Protein AF-A0A963NNQ3-F1 (afdb_monomer)

Mean predicted aligned error: 7.2 Å

Foldseek 3Di:
DDQLPAAPVNAPDCVVVLVVVVVLLCCVVCVVVQVVVVHDRDPDDDDDDDPPNCPVSSVSNSVD

Structure (mmCIF, N/CA/C/O backbone):
data_AF-A0A963NNQ3-F1
#
_entry.id   AF-A0A963NNQ3-F1
#
loop_
_atom_site.group_PDB
_atom_site.id
_atom_site.type_symbol
_atom_site.label_atom_id
_atom_site.label_alt_id
_atom_site.label_comp_id
_atom_site.label_asym_id
_atom_site.label_entity_id
_atom_site.label_seq_id
_atom_site.pdbx_PDB_ins_code
_atom_site.Cartn_x
_atom_site.Cartn_y
_atom_site.Cartn_z
_atom_site.occupancy
_atom_site.B_iso_or_equiv
_atom_site.auth_seq_id
_atom_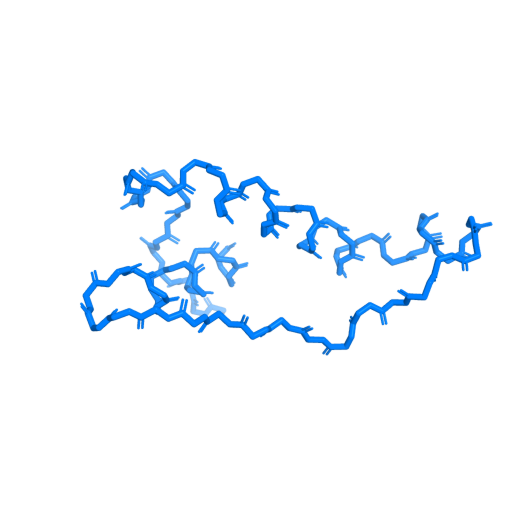site.auth_comp_id
_atom_site.auth_asym_id
_atom_site.auth_atom_id
_atom_site.pdbx_PDB_model_num
ATOM 1 N N . GLN A 1 1 ? -10.402 -19.321 -1.124 1.00 46.56 1 GLN A N 1
ATOM 2 C CA . GLN A 1 1 ? -9.686 -18.032 -1.059 1.00 46.56 1 GLN A CA 1
ATOM 3 C C . GLN A 1 1 ? -10.346 -17.263 0.076 1.00 46.56 1 GLN A C 1
ATOM 5 O O . GLN A 1 1 ? -11.563 -17.146 0.050 1.00 46.56 1 GLN A O 1
ATOM 10 N N . THR A 1 2 ? -9.618 -16.929 1.142 1.00 48.47 2 THR A N 1
ATOM 11 C CA . THR A 1 2 ? -10.176 -16.197 2.291 1.00 48.47 2 THR A CA 1
ATOM 12 C C . THR A 1 2 ? -10.332 -14.738 1.901 1.00 48.47 2 THR A C 1
ATOM 14 O O . THR A 1 2 ? -9.350 -14.000 1.899 1.00 48.47 2 THR A O 1
ATOM 17 N N . ASP A 1 3 ? -11.549 -14.369 1.523 1.00 60.66 3 ASP A N 1
ATOM 18 C CA . ASP A 1 3 ? -11.976 -12.982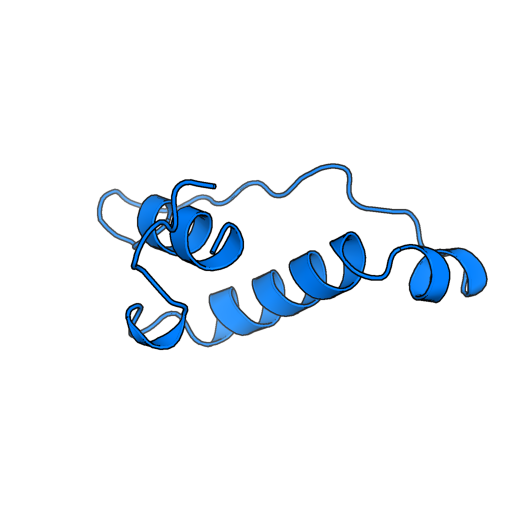 1.380 1.00 60.66 3 ASP A CA 1
ATOM 19 C C . ASP A 1 3 ? -11.784 -12.266 2.729 1.00 60.66 3 ASP A C 1
ATOM 21 O O . ASP A 1 3 ? -12.215 -12.759 3.776 1.00 60.66 3 ASP A O 1
ATOM 25 N N . THR A 1 4 ? -11.052 -11.151 2.726 1.00 67.94 4 THR A N 1
ATOM 26 C CA . THR A 1 4 ? -10.775 -10.349 3.925 1.00 67.94 4 THR A CA 1
ATOM 27 C C . THR A 1 4 ? -12.010 -9.592 4.407 1.00 67.94 4 THR A C 1
ATOM 29 O O . THR A 1 4 ? -11.986 -9.093 5.534 1.00 67.94 4 THR A O 1
ATOM 32 N N . GLY A 1 5 ? -13.073 -9.513 3.593 1.00 74.00 5 GLY A N 1
ATOM 33 C CA . GLY A 1 5 ? -14.340 -8.861 3.932 1.00 74.00 5 GLY A CA 1
ATOM 34 C C . GLY A 1 5 ? -14.223 -7.351 4.150 1.00 74.00 5 GLY A C 1
ATOM 35 O O . GLY A 1 5 ? -15.148 -6.733 4.668 1.00 74.00 5 GLY A O 1
ATOM 36 N N . VAL A 1 6 ? -13.078 -6.764 3.797 1.00 71.38 6 VAL A N 1
ATOM 37 C CA . VAL A 1 6 ? -12.771 -5.342 3.949 1.00 71.38 6 VAL A CA 1
ATOM 38 C C . VAL A 1 6 ? -12.422 -4.808 2.577 1.00 71.38 6 VA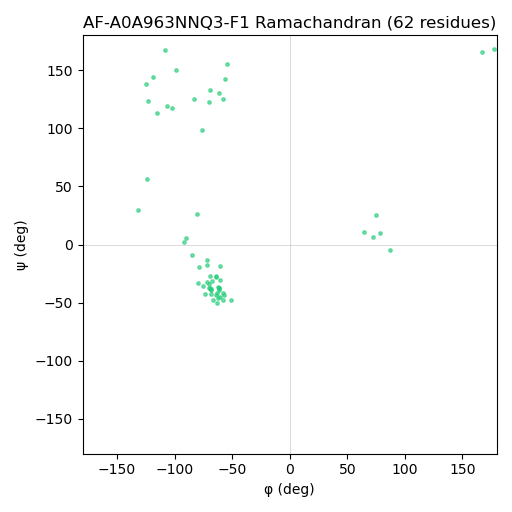L A C 1
ATOM 40 O O . VAL A 1 6 ? -11.492 -5.290 1.938 1.00 71.38 6 VAL A O 1
ATOM 43 N N . SER A 1 7 ? -13.145 -3.784 2.149 1.00 70.75 7 SER A N 1
ATOM 44 C CA . SER A 1 7 ? -12.929 -3.093 0.889 1.00 70.75 7 SER A CA 1
ATOM 45 C C . SER A 1 7 ? -12.349 -1.701 1.124 1.00 70.75 7 SER A C 1
ATOM 47 O O . SER A 1 7 ? -12.396 -1.143 2.219 1.00 70.75 7 SER A O 1
ATOM 49 N N . PHE A 1 8 ? -11.860 -1.070 0.059 1.00 70.19 8 PHE 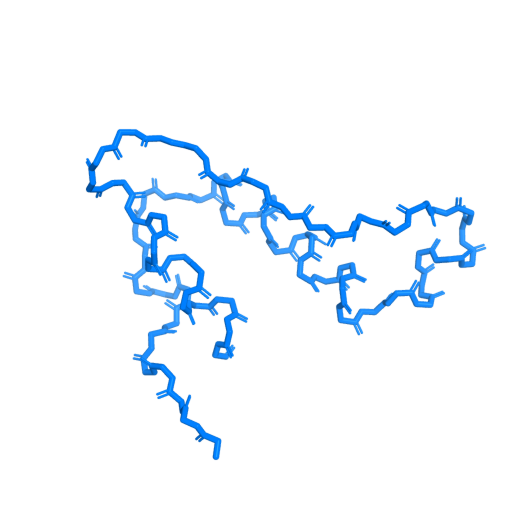A N 1
ATOM 50 C CA . PHE A 1 8 ? -11.419 0.327 0.119 1.00 70.19 8 PHE A CA 1
ATOM 51 C C . PHE A 1 8 ? -12.519 1.314 0.520 1.00 70.19 8 PHE A C 1
ATOM 53 O O . PHE A 1 8 ? -12.208 2.433 0.913 1.00 70.19 8 PHE A O 1
ATOM 60 N N . LYS A 1 9 ? -13.795 0.928 0.410 1.00 75.56 9 LYS A N 1
ATOM 61 C CA . LYS A 1 9 ? -14.921 1.767 0.836 1.00 75.56 9 LYS A CA 1
ATOM 62 C C . LYS A 1 9 ? -15.025 1.863 2.361 1.00 75.56 9 LYS A C 1
ATOM 64 O O . LYS A 1 9 ? -15.660 2.784 2.857 1.00 75.56 9 LYS A O 1
ATOM 69 N N . ASP A 1 10 ? -14.376 0.947 3.078 1.00 70.06 10 ASP A N 1
ATOM 70 C CA . ASP A 1 10 ? -14.432 0.838 4.535 1.00 70.06 10 ASP A CA 1
ATOM 71 C C . ASP A 1 10 ? -13.310 1.630 5.234 1.00 70.06 10 ASP A C 1
ATOM 73 O O . ASP A 1 10 ? -13.200 1.605 6.460 1.00 70.06 10 ASP A O 1
ATOM 77 N N . VAL A 1 11 ? -12.464 2.340 4.474 1.00 69.75 11 VAL A N 1
ATOM 78 C CA . VAL A 1 11 ? -11.356 3.145 5.006 1.00 69.75 11 VAL A CA 1
ATOM 79 C C . VAL A 1 11 ? -11.592 4.625 4.702 1.00 69.75 11 VAL A C 1
ATOM 81 O O . VAL A 1 11 ? -11.566 5.040 3.547 1.00 69.75 11 VAL A O 1
ATOM 84 N N . ALA A 1 12 ? -11.825 5.423 5.745 1.00 75.75 12 ALA A N 1
ATOM 85 C CA . ALA A 1 12 ? -12.102 6.856 5.636 1.00 75.75 12 ALA A CA 1
ATOM 86 C C . ALA A 1 12 ? -10.851 7.714 5.903 1.00 75.75 12 ALA A C 1
ATOM 88 O O . ALA A 1 12 ? -10.002 7.338 6.712 1.00 75.75 12 ALA A O 1
ATOM 89 N N . GLY A 1 13 ? -10.770 8.891 5.269 1.00 74.81 13 GLY A N 1
ATOM 90 C CA . GLY A 1 13 ? -9.758 9.917 5.569 1.00 74.81 13 GLY A CA 1
ATOM 91 C C . GLY A 1 13 ? -8.351 9.615 5.049 1.00 74.81 13 GLY A C 1
ATOM 92 O O . GLY A 1 13 ? -7.374 10.075 5.632 1.00 74.81 13 GLY A O 1
ATOM 93 N N . ILE A 1 14 ? -8.246 8.809 3.992 1.00 71.25 14 ILE A N 1
ATOM 94 C CA . ILE A 1 14 ? -6.973 8.374 3.399 1.00 71.25 14 ILE A CA 1
ATOM 95 C C . ILE A 1 14 ? -6.960 8.545 1.876 1.00 71.25 14 ILE A C 1
ATOM 97 O O . ILE A 1 14 ? -6.341 7.748 1.177 1.00 71.25 14 ILE A O 1
ATOM 101 N N . ASP A 1 15 ? -7.694 9.521 1.348 1.00 77.81 15 ASP A N 1
ATOM 102 C CA . ASP A 1 15 ? -7.967 9.622 -0.088 1.00 77.81 15 ASP A CA 1
ATOM 103 C C . ASP A 1 15 ? -6.678 9.709 -0.927 1.00 77.81 15 ASP A C 1
ATOM 105 O O . ASP A 1 15 ? -6.541 8.965 -1.898 1.00 77.81 15 ASP A O 1
ATOM 109 N N . GLU A 1 16 ? -5.680 10.482 -0.483 1.00 76.25 16 GLU A N 1
ATOM 110 C CA . GLU A 1 16 ? -4.375 10.574 -1.162 1.00 76.25 16 GLU A CA 1
ATOM 111 C C . GLU A 1 16 ? -3.597 9.250 -1.098 1.00 76.25 16 GLU A C 1
ATOM 113 O O . GLU A 1 16 ? -3.130 8.732 -2.112 1.00 76.25 16 GLU A O 1
ATOM 118 N N . ALA A 1 17 ? -3.518 8.639 0.090 1.00 74.12 17 ALA A N 1
ATOM 119 C CA . ALA A 1 17 ? -2.859 7.345 0.271 1.00 74.12 17 ALA A CA 1
ATOM 120 C C . ALA A 1 17 ? -3.567 6.219 -0.499 1.00 74.12 17 ALA A C 1
ATOM 122 O O . ALA A 1 17 ? -2.941 5.235 -0.884 1.00 74.12 17 ALA A O 1
ATOM 123 N N . ARG A 1 18 ? -4.876 6.342 -0.730 1.00 75.50 18 ARG A N 1
ATOM 124 C CA . ARG A 1 18 ? -5.663 5.405 -1.525 1.00 75.50 18 ARG A CA 1
ATOM 125 C C . ARG A 1 18 ? -5.362 5.552 -3.015 1.00 75.50 18 ARG A C 1
ATOM 127 O O . ARG A 1 18 ? -5.251 4.521 -3.677 1.00 75.50 18 ARG A O 1
ATOM 134 N N . GLU A 1 19 ? -5.246 6.771 -3.538 1.00 81.44 19 GLU A N 1
ATOM 135 C CA . GLU A 1 19 ? -4.874 7.002 -4.940 1.00 81.44 19 GLU A CA 1
ATOM 136 C C . GLU A 1 19 ? -3.463 6.490 -5.241 1.00 81.44 19 GLU A C 1
ATOM 138 O O . GLU A 1 19 ? -3.308 5.669 -6.148 1.00 81.44 19 GLU A O 1
ATOM 143 N N . GLU A 1 20 ? -2.464 6.861 -4.430 1.00 77.81 20 GLU A N 1
ATOM 144 C CA . GLU A 1 20 ? -1.085 6.370 -4.595 1.00 77.81 20 GLU A CA 1
ATOM 145 C C . GLU A 1 20 ? -1.020 4.838 -4.539 1.00 77.81 20 GLU A C 1
ATOM 147 O O . GLU A 1 20 ? -0.359 4.182 -5.348 1.00 77.81 20 GLU A O 1
ATOM 152 N N . LEU A 1 21 ? -1.743 4.230 -3.595 1.00 80.00 21 LEU A N 1
ATOM 153 C CA . LEU A 1 21 ? -1.756 2.781 -3.456 1.00 80.00 21 LEU A CA 1
ATOM 154 C C . LEU A 1 21 ? -2.494 2.096 -4.610 1.00 80.00 21 LEU A C 1
ATOM 156 O O . LEU A 1 21 ? -2.051 1.038 -5.055 1.00 80.00 21 LEU A O 1
ATOM 160 N N . MET A 1 22 ? -3.593 2.671 -5.115 1.00 81.75 22 MET A N 1
ATOM 161 C CA . MET A 1 22 ? -4.285 2.146 -6.296 1.00 81.75 22 MET A CA 1
ATOM 162 C C . MET A 1 22 ? -3.378 2.154 -7.519 1.00 81.75 22 MET A C 1
ATOM 164 O O . MET A 1 22 ? -3.402 1.192 -8.282 1.00 81.75 22 MET A O 1
ATOM 168 N N . GLU A 1 23 ? -2.544 3.178 -7.677 1.00 78.81 23 GLU A N 1
ATOM 169 C CA . GLU A 1 23 ? -1.581 3.242 -8.770 1.00 78.81 23 GLU A CA 1
ATOM 170 C C . GLU A 1 23 ? -0.551 2.107 -8.677 1.00 78.81 23 GLU A C 1
ATOM 172 O O . GLU A 1 23 ? -0.279 1.424 -9.668 1.00 78.81 23 GLU A O 1
ATOM 177 N N . VAL A 1 24 ? -0.051 1.806 -7.472 1.00 79.31 24 VAL A N 1
ATOM 178 C CA . VAL A 1 24 ? 0.852 0.662 -7.275 1.00 79.31 24 VAL A CA 1
ATOM 179 C C . VAL A 1 24 ? 0.139 -0.679 -7.469 1.00 79.31 24 VAL A C 1
ATOM 181 O O . VAL A 1 24 ? 0.704 -1.602 -8.057 1.00 79.31 24 VAL A O 1
ATOM 184 N N . VAL A 1 25 ? -1.106 -0.814 -7.012 1.00 80.25 25 VAL A N 1
ATOM 185 C CA . VAL A 1 25 ? -1.902 -2.033 -7.221 1.00 80.25 25 VAL A CA 1
ATOM 186 C C . VAL A 1 25 ? -2.171 -2.261 -8.705 1.00 80.25 25 VAL A C 1
ATOM 188 O O . VAL A 1 25 ? -2.013 -3.383 -9.180 1.00 80.25 25 VAL A O 1
ATOM 191 N N . GLU A 1 26 ? -2.527 -1.218 -9.452 1.00 81.50 26 GLU A N 1
ATOM 192 C CA . GLU A 1 26 ? -2.723 -1.272 -10.903 1.00 81.50 26 GLU A CA 1
ATOM 193 C C . GLU A 1 26 ? -1.425 -1.661 -11.617 1.00 81.50 26 GLU A C 1
ATOM 195 O O . GLU A 1 26 ? -1.431 -2.495 -12.526 1.00 81.50 26 GLU A O 1
ATOM 200 N N . PHE A 1 27 ? -0.291 -1.144 -11.141 1.00 78.50 27 PHE A N 1
ATOM 201 C CA . PHE A 1 27 ? 1.025 -1.535 -11.626 1.00 78.50 27 PHE A CA 1
ATOM 202 C C . PHE A 1 27 ? 1.296 -3.035 -11.413 1.00 78.50 27 PHE A C 1
ATOM 204 O O . PHE A 1 27 ? 1.770 -3.717 -12.325 1.00 78.50 27 PHE A O 1
ATOM 211 N N . LEU A 1 28 ? 0.988 -3.568 -10.226 1.00 77.31 28 LEU A N 1
ATOM 212 C CA . LEU A 1 28 ? 1.182 -4.984 -9.894 1.00 77.31 28 LEU A CA 1
ATOM 213 C C . LEU A 1 28 ? 0.188 -5.911 -10.609 1.00 77.31 28 LEU A C 1
ATOM 215 O O . LEU A 1 28 ? 0.550 -7.041 -10.937 1.00 77.31 28 LEU A O 1
ATOM 219 N N . LYS A 1 29 ? -1.041 -5.446 -10.870 1.00 80.25 29 LYS A N 1
ATOM 220 C CA . LYS A 1 29 ? -2.068 -6.190 -11.617 1.00 80.25 29 LYS A CA 1
ATOM 221 C C . LYS A 1 29 ? -1.786 -6.219 -13.119 1.00 80.25 29 LYS A C 1
ATOM 223 O O . LYS A 1 29 ? -2.032 -7.239 -13.754 1.00 80.25 29 LYS A O 1
ATOM 228 N N . ASN A 1 30 ? -1.240 -5.135 -13.678 1.00 83.00 30 ASN A N 1
ATOM 229 C CA . ASN A 1 30 ? -0.985 -4.976 -15.112 1.00 83.00 30 ASN A CA 1
ATOM 230 C C . ASN A 1 30 ? 0.493 -4.661 -15.431 1.00 83.00 30 ASN A C 1
ATOM 232 O O . ASN A 1 30 ? 0.781 -3.678 -16.128 1.00 83.00 30 ASN A O 1
ATOM 236 N N . PRO A 1 31 ? 1.456 -5.501 -15.001 1.00 79.69 31 PRO A N 1
ATOM 237 C CA . PRO A 1 31 ? 2.884 -5.201 -15.116 1.00 79.69 31 PRO A CA 1
ATOM 238 C C . PRO A 1 31 ? 3.345 -5.015 -16.570 1.00 79.69 31 PRO A C 1
ATOM 240 O O . PRO A 1 31 ? 4.233 -4.207 -16.845 1.00 79.69 31 PRO A O 1
ATOM 243 N N . ASP A 1 32 ? 2.715 -5.701 -17.527 1.00 83.50 32 ASP A N 1
ATOM 244 C CA . ASP A 1 32 ? 3.085 -5.650 -18.946 1.00 83.50 32 ASP A CA 1
ATOM 245 C C . ASP A 1 32 ? 2.774 -4.304 -19.617 1.00 83.50 32 ASP A C 1
ATOM 247 O O . ASP A 1 32 ? 3.440 -3.926 -20.585 1.00 83.50 32 ASP A O 1
ATOM 251 N N . ARG A 1 33 ? 1.775 -3.547 -19.135 1.00 83.19 33 ARG A N 1
ATOM 252 C CA . ARG A 1 33 ? 1.527 -2.171 -19.617 1.00 83.19 33 ARG A CA 1
ATOM 253 C C . ARG A 1 33 ? 2.724 -1.276 -19.317 1.00 83.19 33 ARG A C 1
ATOM 255 O O . ARG A 1 33 ? 3.194 -0.572 -20.204 1.00 83.19 33 ARG A O 1
ATOM 262 N N . TYR A 1 34 ? 3.247 -1.360 -18.101 1.00 80.50 34 TYR A N 1
ATOM 263 C CA . TYR A 1 34 ? 4.333 -0.500 -17.646 1.00 80.50 34 TYR A CA 1
ATOM 264 C C . TYR A 1 34 ? 5.701 -0.957 -18.157 1.00 80.50 34 TYR A C 1
ATOM 266 O O . TYR A 1 34 ? 6.541 -0.127 -18.506 1.00 80.50 34 TYR A O 1
ATOM 274 N N . ARG A 1 35 ? 5.909 -2.271 -18.307 1.00 79.88 35 ARG A N 1
ATOM 275 C CA . ARG A 1 35 ? 7.143 -2.833 -18.877 1.00 79.88 35 ARG A CA 1
ATOM 276 C C . ARG A 1 35 ? 7.375 -2.392 -20.325 1.00 79.88 35 ARG A C 1
ATOM 278 O O . ARG A 1 35 ? 8.510 -2.117 -20.699 1.00 79.88 35 ARG A O 1
ATOM 285 N N . ARG A 1 36 ? 6.302 -2.273 -21.120 1.00 82.94 36 ARG A N 1
ATOM 286 C CA . ARG A 1 36 ? 6.350 -1.783 -22.514 1.00 82.94 36 ARG A CA 1
ATOM 287 C C . ARG A 1 36 ? 6.801 -0.328 -22.635 1.00 82.94 36 ARG A C 1
ATOM 289 O O . ARG A 1 36 ? 7.384 0.035 -23.647 1.00 82.94 36 ARG A O 1
ATOM 296 N N . LEU A 1 37 ? 6.570 0.476 -21.600 1.00 83.25 37 LEU A N 1
ATOM 297 C CA . LEU A 1 37 ? 6.998 1.874 -21.523 1.00 83.25 37 LEU A CA 1
ATOM 298 C C . LEU A 1 37 ? 8.401 2.031 -20.902 1.00 83.25 37 LEU A C 1
ATOM 300 O O . LEU A 1 37 ? 8.838 3.149 -20.657 1.00 83.25 37 LEU A O 1
ATOM 304 N N . GLY A 1 38 ? 9.107 0.926 -20.619 1.00 81.81 38 GLY A N 1
ATOM 305 C CA . GLY A 1 38 ? 10.419 0.944 -19.959 1.00 81.81 38 GLY A CA 1
ATOM 306 C C . GLY A 1 38 ? 10.361 1.164 -18.442 1.00 81.81 38 GLY A C 1
ATOM 307 O O . GLY A 1 38 ? 11.396 1.367 -17.809 1.00 81.81 38 GLY A O 1
ATOM 308 N N . GLY A 1 39 ? 9.169 1.107 -17.840 1.00 80.19 39 GLY A N 1
ATOM 309 C CA . GLY A 1 39 ? 8.976 1.285 -16.404 1.00 80.19 39 GLY A CA 1
ATOM 310 C C . GLY A 1 39 ? 9.553 0.125 -15.590 1.00 80.19 39 GLY A C 1
ATOM 311 O O . GLY A 1 39 ? 9.317 -1.051 -15.887 1.00 80.19 39 GLY A O 1
ATOM 312 N N . LYS A 1 40 ? 10.300 0.446 -14.527 1.00 78.88 40 LYS A N 1
ATOM 313 C CA . LYS A 1 40 ? 10.828 -0.548 -13.586 1.00 78.88 40 LYS A CA 1
ATOM 314 C C . LYS A 1 40 ? 9.763 -0.904 -12.554 1.00 78.88 40 LYS A C 1
ATOM 316 O O . LYS A 1 40 ? 9.246 -0.033 -11.867 1.00 78.88 40 LYS A O 1
ATOM 321 N N . ILE A 1 41 ? 9.479 -2.198 -12.432 1.00 77.12 41 ILE A N 1
ATOM 322 C CA . ILE A 1 41 ? 8.434 -2.708 -11.541 1.00 77.12 41 ILE A CA 1
ATOM 323 C C . ILE A 1 41 ? 8.848 -2.545 -10.069 1.00 77.12 41 ILE A C 1
ATOM 325 O O . ILE A 1 41 ? 9.897 -3.087 -9.689 1.00 77.12 41 ILE A O 1
ATOM 329 N N . PRO A 1 42 ? 8.055 -1.847 -9.230 1.00 76.06 42 PRO A N 1
ATOM 330 C CA . PRO A 1 42 ? 8.255 -1.841 -7.787 1.00 76.06 42 PRO A CA 1
ATOM 331 C C . PRO A 1 42 ? 8.103 -3.262 -7.242 1.00 76.06 42 PRO A C 1
ATOM 333 O O . PRO A 1 42 ? 7.135 -3.953 -7.542 1.00 76.06 42 PRO A O 1
ATOM 336 N N . LYS A 1 43 ? 9.063 -3.718 -6.433 1.00 78.75 43 LYS A N 1
ATOM 33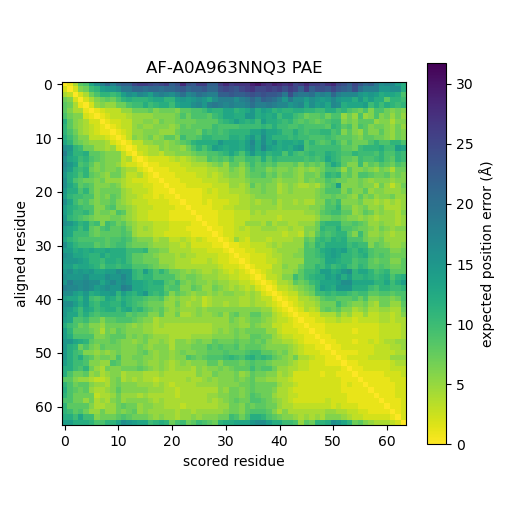7 C CA . LYS A 1 43 ? 9.011 -5.066 -5.836 1.00 78.75 43 LYS A CA 1
ATOM 338 C C . LYS A 1 43 ? 8.188 -5.132 -4.545 1.00 78.75 43 LYS A C 1
ATOM 340 O O . LYS A 1 43 ? 7.960 -6.220 -4.032 1.00 78.75 43 LYS A O 1
ATOM 345 N N . GLY A 1 44 ? 7.779 -3.985 -4.012 1.00 79.94 44 GLY A N 1
ATOM 346 C CA . GLY A 1 44 ? 7.010 -3.873 -2.781 1.00 79.94 44 GLY A CA 1
ATOM 347 C C . GLY A 1 44 ? 6.768 -2.415 -2.410 1.00 79.94 44 GLY A C 1
ATOM 348 O O . GLY A 1 44 ? 7.384 -1.514 -2.980 1.00 79.94 44 GLY A O 1
ATOM 349 N N . VAL A 1 45 ? 5.875 -2.209 -1.446 1.00 83.31 45 VAL A N 1
ATOM 350 C CA . VAL A 1 45 ? 5.515 -0.899 -0.889 1.00 83.31 45 VAL A CA 1
ATOM 351 C C . VAL A 1 45 ? 5.713 -0.952 0.619 1.00 83.31 45 VAL A C 1
ATOM 353 O O . VAL A 1 45 ? 5.355 -1.945 1.254 1.00 83.31 45 VAL A O 1
ATOM 356 N N . LEU A 1 46 ? 6.273 0.111 1.191 1.00 86.44 46 LEU A N 1
ATOM 357 C CA . LEU A 1 46 ? 6.385 0.289 2.635 1.00 86.44 46 LEU A CA 1
ATOM 358 C C . LEU A 1 46 ? 5.384 1.357 3.081 1.00 86.44 46 LEU A C 1
ATOM 360 O O . LEU A 1 46 ? 5.486 2.505 2.665 1.00 86.44 46 LEU A O 1
ATOM 364 N N . ILE A 1 47 ? 4.442 0.984 3.946 1.00 86.25 47 ILE A N 1
ATOM 365 C CA . ILE A 1 47 ? 3.441 1.905 4.496 1.00 86.25 47 ILE A CA 1
ATOM 366 C C . ILE A 1 47 ? 3.857 2.275 5.925 1.00 86.25 47 ILE A C 1
ATOM 368 O O . ILE A 1 47 ? 3.913 1.408 6.800 1.00 86.25 47 ILE A O 1
ATOM 372 N N . VAL A 1 48 ? 4.126 3.559 6.179 1.00 88.81 48 VAL A N 1
ATOM 373 C CA . VAL A 1 48 ? 4.609 4.073 7.476 1.00 88.81 48 VAL A CA 1
ATOM 374 C C . VAL A 1 48 ? 3.607 5.068 8.064 1.00 88.81 48 VAL A C 1
ATOM 376 O O . VAL A 1 48 ? 2.973 5.824 7.342 1.00 88.81 48 VAL A O 1
ATOM 379 N N . GLY A 1 49 ? 3.445 5.065 9.389 1.00 87.69 49 GLY A N 1
ATOM 380 C CA . GLY A 1 49 ? 2.586 6.017 10.098 1.00 87.69 49 GLY A CA 1
ATOM 381 C C . GLY A 1 49 ? 2.331 5.612 11.549 1.00 87.69 49 GLY A C 1
ATOM 382 O O . GLY A 1 49 ? 2.558 4.456 11.919 1.00 87.69 49 GLY A O 1
ATOM 383 N N . ALA A 1 50 ? 1.816 6.539 12.359 1.00 91.62 50 ALA A N 1
ATOM 384 C CA . ALA A 1 50 ? 1.463 6.326 13.768 1.00 91.62 50 ALA A CA 1
ATOM 385 C C . ALA A 1 50 ? 0.505 5.127 13.980 1.00 91.62 50 ALA A C 1
ATOM 387 O O . ALA A 1 50 ? -0.212 4.734 13.055 1.00 91.62 50 ALA A O 1
ATOM 388 N N . PRO A 1 51 ? 0.473 4.482 15.160 1.00 93.31 51 PRO A N 1
ATOM 389 C CA . PRO A 1 51 ? -0.498 3.417 15.434 1.00 93.31 51 PRO A CA 1
ATOM 390 C C . PRO A 1 51 ? -1.942 3.913 15.225 1.00 93.31 51 PRO A C 1
ATOM 392 O O . PRO A 1 51 ? -2.253 5.062 15.508 1.00 93.31 51 PRO A O 1
ATOM 395 N N . GLY A 1 52 ? -2.821 3.055 14.693 1.00 86.00 52 GLY A N 1
ATOM 396 C CA . GLY A 1 52 ? -4.232 3.395 14.443 1.00 86.00 52 GLY A CA 1
ATOM 397 C C . GLY A 1 52 ? -4.551 4.062 13.096 1.00 86.00 52 GLY A C 1
ATOM 398 O O . GLY A 1 52 ? -5.721 4.192 12.765 1.00 86.00 52 GLY A O 1
ATOM 399 N N . THR A 1 53 ? -3.562 4.400 12.259 1.00 84.56 53 THR A N 1
ATOM 400 C CA . THR A 1 53 ? -3.784 5.085 10.960 1.00 84.5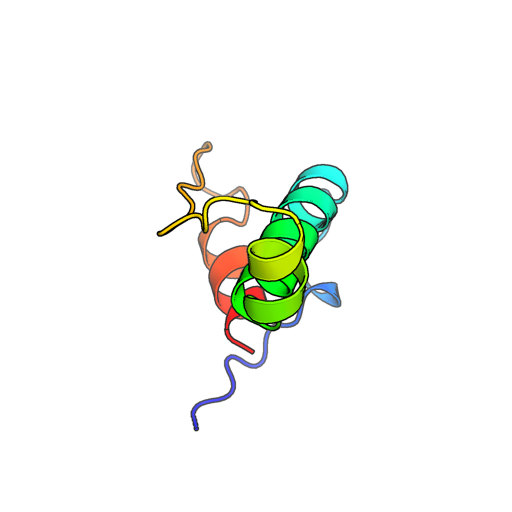6 53 THR A CA 1
ATOM 401 C C . THR A 1 53 ? -4.220 4.172 9.802 1.00 84.56 53 THR A C 1
ATOM 403 O O . THR A 1 53 ? -3.906 4.430 8.645 1.00 84.56 53 THR A O 1
ATOM 406 N N . GLY A 1 54 ? -4.862 3.036 10.082 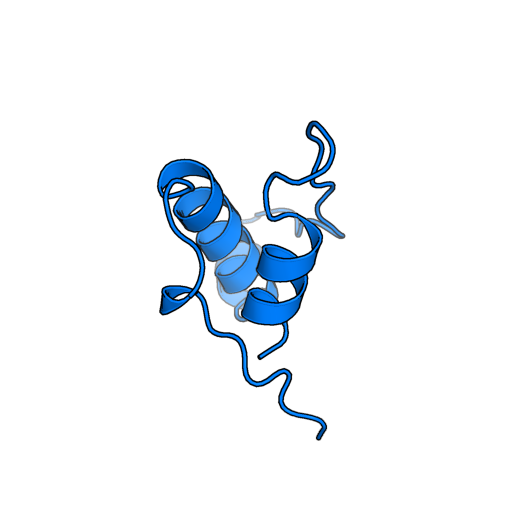1.00 82.75 54 GLY A N 1
ATOM 407 C CA . GLY A 1 54 ? -5.436 2.191 9.025 1.00 82.75 54 GLY A CA 1
ATOM 408 C C . GLY A 1 54 ? -4.453 1.399 8.144 1.00 82.75 54 GLY A C 1
ATOM 409 O O . GLY A 1 54 ? -4.907 0.718 7.237 1.00 82.75 54 GLY A O 1
ATOM 410 N N . LYS A 1 55 ? -3.138 1.382 8.412 1.00 89.88 55 LYS A N 1
ATOM 411 C CA . LYS A 1 55 ? -2.131 0.651 7.595 1.00 89.88 55 LYS A CA 1
ATOM 412 C C . LYS A 1 55 ? -2.476 -0.824 7.336 1.00 89.88 55 LYS A C 1
ATOM 414 O O . LYS A 1 55 ? -2.424 -1.296 6.206 1.00 89.88 55 LYS A O 1
ATOM 419 N N . THR A 1 56 ? -2.850 -1.556 8.386 1.00 88.00 56 THR A N 1
ATOM 420 C CA . THR A 1 56 ? -3.238 -2.973 8.273 1.00 88.00 56 THR A CA 1
ATOM 421 C C . THR A 1 56 ? -4.573 -3.139 7.548 1.00 88.00 56 THR A C 1
ATOM 423 O O . THR A 1 56 ? -4.768 -4.117 6.833 1.00 88.00 56 THR A O 1
ATOM 426 N N . LEU A 1 57 ? -5.493 -2.189 7.727 1.00 85.00 57 LEU A N 1
ATOM 427 C CA . LEU A 1 57 ? -6.797 -2.190 7.066 1.00 85.00 57 LEU A CA 1
ATOM 428 C C . LEU A 1 57 ? -6.635 -1.959 5.556 1.00 85.00 57 LEU A C 1
ATOM 430 O O . LEU A 1 57 ? -7.206 -2.692 4.757 1.00 85.00 57 LEU A O 1
ATOM 434 N N . LEU A 1 58 ? -5.758 -1.026 5.183 1.00 82.00 58 LEU A N 1
ATOM 435 C CA . LEU A 1 58 ? -5.360 -0.732 3.811 1.00 82.00 58 LEU A CA 1
ATOM 436 C C . LEU A 1 58 ? -4.764 -1.966 3.115 1.00 82.00 58 LEU A C 1
ATOM 438 O O . LEU A 1 58 ? -5.177 -2.320 2.017 1.00 82.00 58 LEU A O 1
ATOM 442 N N . ALA A 1 59 ? -3.841 -2.671 3.777 1.00 84.25 59 ALA A N 1
ATOM 443 C CA . ALA A 1 59 ? -3.246 -3.892 3.233 1.00 84.25 59 ALA A CA 1
ATOM 444 C C . ALA A 1 59 ? -4.288 -5.003 2.998 1.00 84.25 59 ALA A C 1
ATOM 446 O O . ALA A 1 59 ? -4.213 -5.720 2.003 1.00 84.25 59 ALA A O 1
ATOM 447 N N . LYS A 1 60 ? -5.284 -5.131 3.887 1.00 84.00 60 LYS A N 1
ATOM 448 C CA . LYS A 1 60 ? -6.392 -6.086 3.718 1.00 84.00 60 LYS A CA 1
ATOM 449 C C . LYS A 1 60 ? -7.321 -5.711 2.564 1.00 84.00 60 LYS A C 1
ATOM 451 O O . LYS A 1 60 ? -7.750 -6.615 1.858 1.00 84.00 60 LYS A O 1
ATOM 456 N N . ALA A 1 61 ? -7.589 -4.419 2.374 1.00 80.69 61 ALA A N 1
ATOM 457 C CA . ALA A 1 61 ? -8.408 -3.905 1.278 1.00 80.69 61 ALA A CA 1
ATOM 458 C C . ALA A 1 61 ? -7.750 -4.086 -0.100 1.00 80.69 61 ALA A C 1
ATOM 460 O O . ALA A 1 61 ? -8.448 -4.280 -1.085 1.00 80.69 61 ALA A O 1
ATOM 461 N N . VAL A 1 62 ? -6.413 -4.053 -0.171 1.00 77.94 62 VAL A N 1
ATOM 462 C CA . VAL A 1 62 ? -5.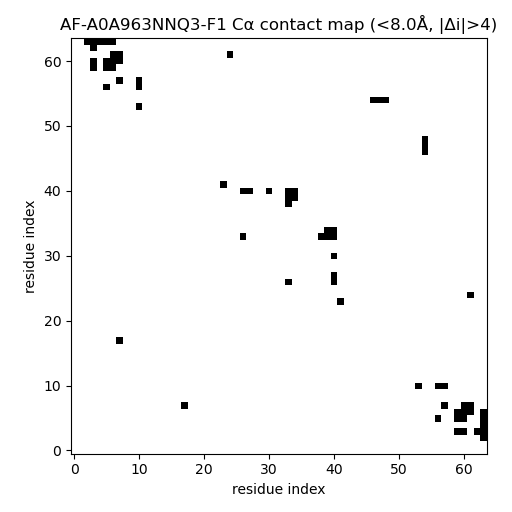648 -4.385 -1.391 1.00 77.94 62 VAL A CA 1
ATOM 463 C C . VAL A 1 62 ? -5.720 -5.874 -1.733 1.00 77.94 62 VAL A C 1
ATOM 465 O O . VAL A 1 62 ? -5.691 -6.236 -2.907 1.00 77.94 62 VAL A O 1
ATOM 468 N N . ALA A 1 63 ? -5.708 -6.729 -0.708 1.00 79.38 63 ALA A N 1
ATOM 469 C CA . ALA A 1 63 ? -5.664 -8.178 -0.870 1.00 79.38 63 ALA A CA 1
ATOM 470 C C . ALA A 1 63 ? -7.027 -8.797 -1.231 1.00 79.38 63 ALA A C 1
ATOM 472 O O . ALA A 1 63 ? -7.047 -9.935 -1.704 1.00 79.38 63 ALA A O 1
ATOM 473 N N . GLY A 1 64 ? -8.119 -8.072 -0.962 1.00 67.19 64 GLY A N 1
ATOM 474 C CA . GLY A 1 64 ? -9.494 -8.421 -1.330 1.00 67.19 64 GLY A CA 1
ATOM 475 C C . GLY A 1 64 ? -9.864 -8.034 -2.757 1.00 67.19 64 GLY A C 1
ATOM 476 O O . GLY A 1 64 ? -9.246 -7.100 -3.322 1.00 67.19 64 GLY A O 1
#

Secondary structure (DSSP, 8-state):
-------GGG--S-HHHHHHHHHHHHHHH-HHHHHHTTPPPP-------STTSSHHHHHHHHH-

Sequence (64 aa):
QTDTGVSFKDVAGIDEAREELMEVVEFLKNPDRYRRLGGKIPKGVLIVGAPGTGKTLLAKAVAG

Nearest PDB structures (foldseek):
  6nyy-assembly1_A  TM=8.485E-01  e=7.655E-04  Homo sapiens
  1iy0-assembly1_A  TM=7.947E-01  e=5.147E-04  Thermus thermophilus
  6b5c-assembly1_A  TM=8.346E-01  e=3.320E-02  Homo sapiens
  8xkv-assembly1_C  TM=7.714E-01  e=2.090E-02  Arabidopsis thaliana

Radius of gyration: 13.12 Å; Cα contacts (8 Å, |Δi|>4): 35; chains: 1; bounding box: 26×29×38 Å

Solvent-accessible surface area (backbone atoms only — not comparable to full-atom values): 4257 Å² total; per-residue (Å²): 131,87,74,63,89,41,51,69,87,78,59,80,95,44,68,68,65,48,52,59,47,48,54,52,49,50,44,71,75,43,48,69,68,43,48,76,74,72,48,80,80,78,93,74,82,87,88,83,78,67,91,90,73,48,65,71,57,53,56,38,22,68,74,78

pLDDT: mean 78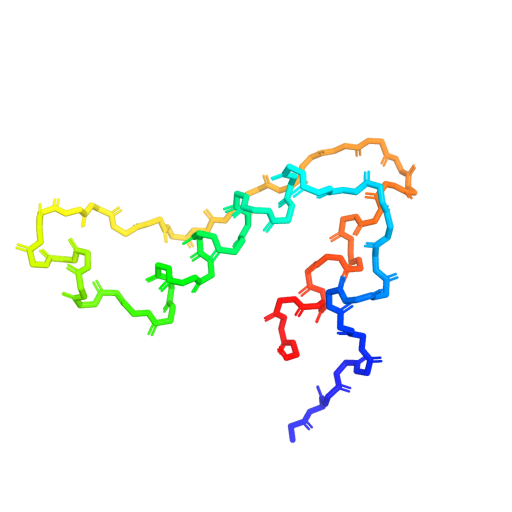.52, std 8.2, range [46.56, 93.31]